Protein AF-A0A7K2XL13-F1 (afdb_monomer_lite)

Sequence (52 aa):
MALLHTSPVHVPVFDALRDRHHPGLVLRHLIDEDLLVRAREAGPGAVAGAVA

Structure (mmCIF, N/CA/C/O backbone):
data_AF-A0A7K2XL13-F1
#
_entry.id   AF-A0A7K2XL13-F1
#
loop_
_atom_site.group_PDB
_atom_site.id
_atom_site.type_symbol
_atom_site.label_atom_id
_atom_site.label_alt_id
_atom_site.label_comp_id
_atom_site.label_asym_id
_atom_site.label_entity_id
_atom_site.label_seq_id
_atom_site.pdbx_PDB_ins_code
_atom_site.Cartn_x
_atom_site.Cartn_y
_atom_site.Cartn_z
_atom_site.occupancy
_atom_site.B_iso_or_equiv
_atom_site.auth_seq_id
_atom_site.auth_comp_id
_atom_site.auth_asym_id
_atom_site.auth_atom_id
_atom_site.pdbx_PDB_model_num
ATOM 1 N N . MET A 1 1 ? -10.493 -4.189 -0.359 1.00 88.12 1 MET A N 1
ATOM 2 C CA . MET A 1 1 ? -9.739 -3.611 -1.499 1.00 88.12 1 MET A CA 1
ATOM 3 C C . MET A 1 1 ? -8.247 -3.639 -1.180 1.00 88.12 1 MET A C 1
ATOM 5 O O . MET A 1 1 ? -7.899 -3.986 -0.052 1.00 88.12 1 MET A O 1
ATOM 9 N N . ALA A 1 2 ? -7.376 -3.337 -2.143 1.00 90.00 2 ALA A N 1
ATOM 10 C CA . ALA A 1 2 ? -5.936 -3.223 -1.918 1.00 90.00 2 ALA A CA 1
ATOM 11 C C . ALA A 1 2 ? -5.402 -1.917 -2.518 1.00 90.00 2 ALA A C 1
ATOM 13 O O . ALA A 1 2 ? -5.953 -1.441 -3.508 1.00 90.00 2 ALA A O 1
ATOM 14 N N . LEU A 1 3 ? -4.362 -1.357 -1.904 1.00 91.38 3 LEU A N 1
ATOM 15 C CA . LEU A 1 3 ? -3.661 -0.171 -2.379 1.00 91.38 3 LEU A CA 1
ATOM 16 C C . LEU A 1 3 ? -2.167 -0.483 -2.461 1.00 91.38 3 LEU A C 1
ATOM 18 O O . LEU A 1 3 ? -1.561 -0.876 -1.465 1.00 91.38 3 LEU A O 1
ATOM 22 N N . LEU A 1 4 ? -1.607 -0.353 -3.663 1.00 92.31 4 LEU A N 1
ATOM 23 C CA . LEU A 1 4 ? -0.190 -0.560 -3.945 1.00 92.31 4 LEU A CA 1
ATOM 24 C C . LEU A 1 4 ? 0.549 0.776 -3.874 1.00 92.31 4 LEU A C 1
ATOM 26 O O . LEU A 1 4 ? 0.112 1.761 -4.468 1.00 92.31 4 LEU A O 1
ATOM 30 N N . HIS A 1 5 ? 1.667 0.811 -3.156 1.00 92.81 5 HIS A N 1
ATOM 31 C CA . HIS A 1 5 ? 2.535 1.982 -3.062 1.00 92.81 5 HIS A CA 1
ATOM 32 C C . HIS A 1 5 ? 3.979 1.577 -2.722 1.00 92.81 5 HIS A C 1
ATOM 34 O O . HIS A 1 5 ? 4.268 0.417 -2.451 1.00 92.81 5 HIS A O 1
ATOM 40 N N . THR A 1 6 ? 4.905 2.535 -2.740 1.00 92.12 6 THR A N 1
ATOM 41 C CA . THR A 1 6 ? 6.356 2.266 -2.673 1.00 92.12 6 THR A CA 1
ATOM 42 C C . THR A 1 6 ? 6.995 2.687 -1.347 1.00 92.12 6 THR A C 1
ATOM 44 O O . THR A 1 6 ? 8.206 2.853 -1.278 1.00 92.12 6 THR A O 1
ATOM 47 N N . SER A 1 7 ? 6.198 2.989 -0.317 1.00 92.56 7 SER A N 1
ATOM 48 C CA . SER A 1 7 ? 6.721 3.422 0.989 1.00 92.56 7 SER A CA 1
ATOM 49 C C . SER A 1 7 ? 5.679 3.311 2.105 1.00 92.56 7 SER A C 1
ATOM 51 O O . SER A 1 7 ? 4.577 3.845 1.937 1.00 92.56 7 SER A O 1
ATOM 53 N N . PRO A 1 8 ? 6.012 2.735 3.278 1.00 93.31 8 PRO A N 1
ATOM 54 C CA . PRO A 1 8 ? 5.092 2.632 4.415 1.00 93.31 8 PRO A CA 1
ATOM 55 C C . PRO A 1 8 ? 4.642 3.991 4.969 1.00 93.31 8 PRO A C 1
ATOM 57 O O . PRO A 1 8 ? 3.612 4.066 5.636 1.00 93.31 8 PRO A O 1
ATOM 60 N N . VAL A 1 9 ? 5.360 5.080 4.665 1.00 96.19 9 VAL A N 1
ATOM 61 C CA . VAL A 1 9 ? 5.054 6.426 5.179 1.00 96.19 9 VAL A CA 1
ATOM 62 C C . VAL A 1 9 ? 3.657 6.916 4.778 1.00 96.19 9 VAL A C 1
ATOM 64 O O . VAL A 1 9 ? 3.083 7.770 5.449 1.00 96.19 9 VAL A O 1
ATOM 67 N N . HIS A 1 10 ? 3.090 6.370 3.698 1.00 93.38 10 HIS A N 1
ATOM 68 C CA . HIS A 1 10 ? 1.772 6.759 3.205 1.00 93.38 10 HIS A CA 1
ATOM 69 C C . HIS A 1 10 ? 0.603 6.042 3.892 1.00 93.38 10 HIS A C 1
ATOM 71 O O . HIS A 1 10 ? -0.528 6.515 3.784 1.00 93.38 10 HIS A O 1
ATOM 77 N N . VAL A 1 11 ? 0.850 4.950 4.626 1.00 95.62 11 VAL A N 1
ATOM 78 C CA . VAL A 1 11 ? -0.211 4.143 5.256 1.00 95.62 11 VAL A C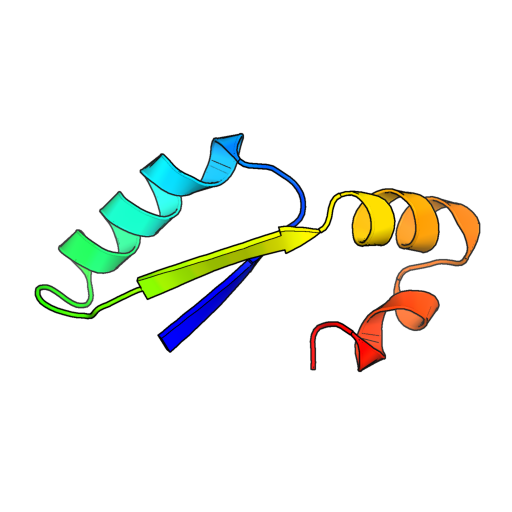A 1
ATOM 79 C C . VAL A 1 11 ? -1.142 4.990 6.138 1.00 95.62 11 VAL A C 1
ATOM 81 O O . VAL A 1 11 ? -2.351 4.945 5.900 1.00 95.62 11 VAL A O 1
ATOM 84 N N . PRO A 1 12 ? -0.647 5.850 7.060 1.00 97.25 12 PRO A N 1
ATOM 85 C CA . PRO A 1 12 ? -1.535 6.641 7.915 1.00 97.25 12 PRO A CA 1
ATOM 86 C C . PRO A 1 12 ? -2.427 7.616 7.133 1.00 97.25 12 PRO A C 1
ATOM 88 O O . PRO A 1 12 ? -3.568 7.867 7.516 1.00 97.25 12 PRO A O 1
ATOM 91 N N . VAL A 1 13 ? -1.927 8.163 6.019 1.00 97.19 13 VAL A N 1
ATOM 92 C CA . VAL A 1 13 ? -2.690 9.089 5.170 1.00 97.19 13 VAL A CA 1
ATOM 93 C C . VAL A 1 13 ? -3.790 8.343 4.420 1.00 97.19 13 VAL A C 1
ATOM 95 O O . VAL A 1 13 ? -4.928 8.812 4.370 1.00 97.19 13 VAL A O 1
ATOM 98 N N . PHE A 1 14 ? -3.481 7.177 3.856 1.00 95.88 14 PHE A N 1
ATOM 99 C CA . PHE A 1 14 ? -4.468 6.373 3.140 1.00 95.88 14 PHE A CA 1
ATOM 100 C C . PHE A 1 14 ? -5.546 5.808 4.063 1.00 95.88 14 PHE A C 1
ATOM 102 O O . PHE A 1 14 ? -6.718 5.812 3.684 1.00 95.88 14 PHE A O 1
ATOM 109 N N . ASP A 1 15 ? -5.188 5.407 5.282 1.00 96.31 15 ASP A N 1
ATOM 110 C CA . ASP A 1 15 ? -6.167 4.989 6.286 1.00 96.31 15 ASP A CA 1
ATOM 111 C C . ASP A 1 15 ? -7.107 6.148 6.657 1.00 96.31 15 ASP A C 1
ATOM 113 O O . ASP A 1 15 ? -8.325 5.975 6.658 1.00 96.31 15 ASP A O 1
ATOM 117 N N . ALA A 1 16 ? -6.579 7.362 6.845 1.00 96.69 16 ALA A N 1
ATOM 118 C CA . ALA A 1 16 ? -7.403 8.539 7.123 1.00 96.69 16 ALA A CA 1
ATOM 119 C C . ALA A 1 16 ? -8.344 8.908 5.957 1.00 96.69 16 ALA A C 1
ATOM 121 O O . ALA A 1 16 ? -9.493 9.302 6.179 1.00 96.69 16 ALA A O 1
ATOM 122 N N . LEU A 1 17 ? -7.884 8.782 4.706 1.00 96.50 17 LEU A N 1
ATOM 123 C CA . LEU A 1 17 ? -8.723 9.008 3.523 1.00 96.50 17 LEU A CA 1
ATOM 124 C C . LEU A 1 17 ? -9.834 7.960 3.416 1.00 96.50 17 LEU A C 1
ATOM 126 O O . LEU A 1 17 ? -10.990 8.310 3.165 1.00 96.50 17 LEU A O 1
ATOM 130 N N . ARG A 1 18 ? -9.502 6.688 3.648 1.00 96.31 18 ARG A N 1
ATOM 131 C CA . ARG A 1 18 ? -10.477 5.599 3.713 1.00 96.31 18 ARG A CA 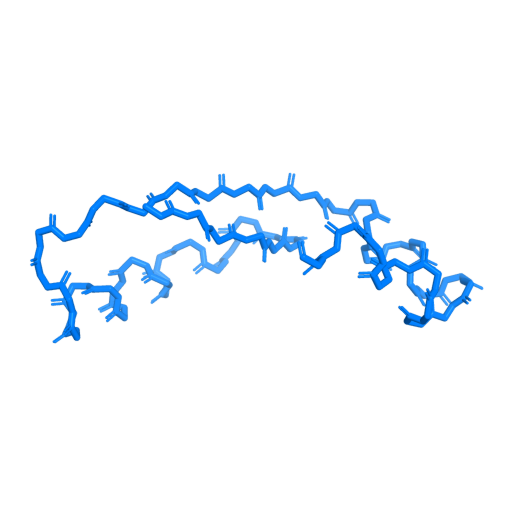1
ATOM 132 C C . ARG A 1 18 ? -11.529 5.883 4.778 1.00 96.31 18 ARG A C 1
ATOM 134 O O . ARG A 1 18 ? -12.711 5.808 4.473 1.00 96.31 18 ARG A O 1
ATOM 141 N N . ASP A 1 19 ? -11.123 6.258 5.985 1.00 96.62 19 ASP A N 1
ATOM 142 C CA . ASP A 1 19 ? -12.053 6.508 7.090 1.00 96.62 19 ASP A CA 1
ATOM 143 C C . ASP A 1 19 ? -12.988 7.686 6.809 1.00 96.62 19 ASP A C 1
ATOM 145 O O . ASP A 1 19 ? -14.168 7.641 7.156 1.00 96.62 19 ASP A O 1
ATOM 149 N N . ARG A 1 20 ? -12.489 8.717 6.118 1.00 97.56 20 ARG A N 1
ATOM 150 C CA . ARG A 1 20 ? -13.283 9.885 5.723 1.00 97.56 20 ARG A CA 1
ATOM 151 C C . ARG A 1 20 ? -14.321 9.571 4.648 1.00 97.56 20 ARG A C 1
ATOM 153 O O . ARG A 1 20 ? -15.432 10.089 4.715 1.00 97.56 20 ARG A O 1
ATOM 160 N N . HIS A 1 21 ? -13.943 8.812 3.625 1.00 96.38 21 HIS A N 1
ATOM 161 C CA . HIS A 1 21 ? -14.753 8.672 2.409 1.00 96.38 21 HIS A CA 1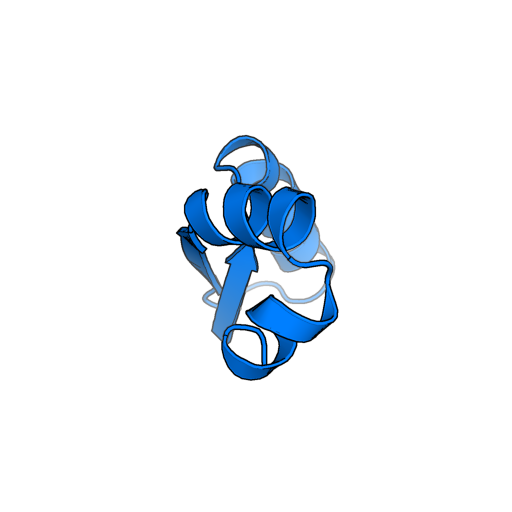
ATOM 162 C C . HIS A 1 21 ? -15.496 7.335 2.322 1.00 96.38 21 HIS A C 1
ATOM 164 O O . HIS A 1 21 ? -16.545 7.252 1.685 1.00 96.38 21 HIS A O 1
ATOM 170 N N . HIS A 1 22 ? -14.974 6.300 2.976 1.00 95.25 22 HIS A N 1
ATOM 171 C CA . HIS A 1 22 ? -15.458 4.923 2.914 1.00 95.25 22 HIS A CA 1
ATOM 172 C C . HIS A 1 22 ? -15.334 4.223 4.284 1.00 95.25 22 HIS A C 1
ATOM 174 O O . HIS A 1 22 ? -14.607 3.230 4.409 1.00 95.25 22 HIS A O 1
ATOM 180 N N . PRO A 1 23 ? -16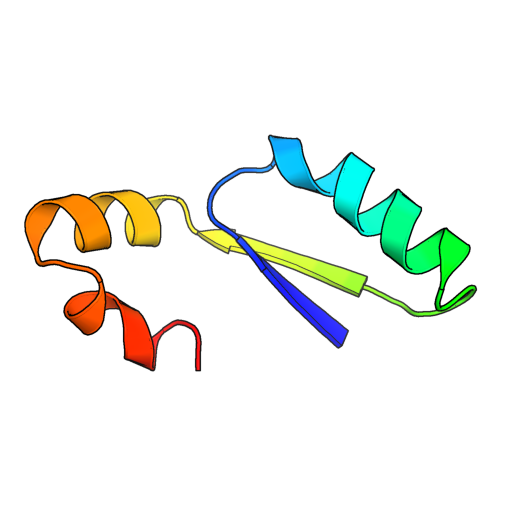.024 4.716 5.331 1.00 93.12 23 PRO A N 1
ATOM 181 C CA . PRO A 1 23 ? -15.960 4.116 6.660 1.00 93.12 23 PRO A CA 1
ATOM 182 C C . PRO A 1 23 ? -16.383 2.639 6.627 1.00 93.12 23 PRO A C 1
ATOM 184 O O . PRO A 1 23 ? -17.362 2.268 5.981 1.00 93.12 23 PRO A O 1
ATOM 187 N N . GLY A 1 24 ? -15.623 1.786 7.317 1.00 91.00 24 GLY A N 1
ATOM 188 C CA . GLY A 1 24 ? -15.847 0.334 7.356 1.00 91.00 24 GLY A CA 1
ATOM 189 C C . GLY A 1 24 ? -15.263 -0.445 6.171 1.00 91.00 24 GLY A C 1
ATOM 190 O O . GLY A 1 24 ? -15.297 -1.676 6.175 1.00 91.00 24 GLY A O 1
ATOM 191 N N . LEU A 1 25 ? -14.681 0.231 5.175 1.00 95.25 25 LEU A N 1
ATOM 192 C CA . LEU A 1 25 ? -13.939 -0.443 4.115 1.00 95.25 25 LEU A CA 1
ATOM 193 C C . LEU A 1 25 ? -12.675 -1.102 4.684 1.00 95.25 25 LEU A C 1
ATOM 195 O O . LEU A 1 25 ? -11.878 -0.463 5.362 1.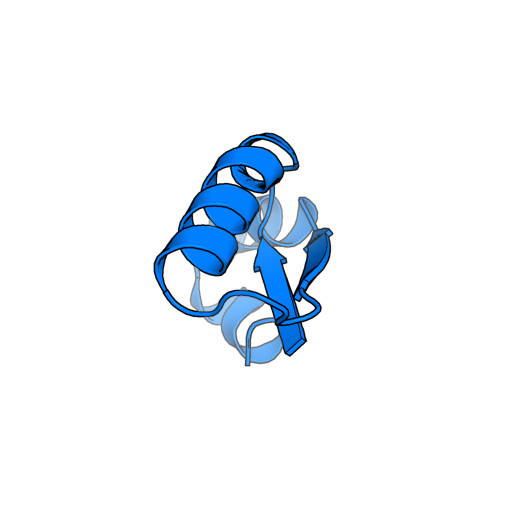00 95.25 25 LEU A O 1
ATOM 199 N N . VAL A 1 26 ? -12.432 -2.369 4.345 1.00 93.19 26 VAL A N 1
ATOM 200 C CA . VAL A 1 26 ? -11.147 -3.023 4.633 1.00 93.19 26 VAL A CA 1
ATOM 201 C C . VAL A 1 26 ? -10.166 -2.723 3.499 1.00 93.19 26 VAL A C 1
ATOM 203 O O . VAL A 1 26 ? -10.366 -3.145 2.348 1.00 93.19 26 VAL A O 1
ATOM 206 N N . LEU A 1 27 ? -9.096 -2.002 3.837 1.00 94.69 27 LEU A N 1
ATOM 207 C CA . LEU A 1 27 ? -8.013 -1.631 2.929 1.00 94.69 27 LEU A CA 1
ATOM 208 C C . LEU A 1 27 ? -6.742 -2.407 3.289 1.00 94.69 27 LEU A C 1
ATOM 210 O O . LEU A 1 27 ? -6.294 -2.357 4.430 1.00 94.69 27 LEU A O 1
ATOM 214 N N . ARG A 1 28 ? -6.189 -3.150 2.324 1.00 95.06 28 ARG A N 1
ATOM 215 C CA . ARG A 1 28 ? -4.898 -3.843 2.459 1.00 95.06 28 ARG A CA 1
ATOM 216 C C . ARG A 1 28 ? -3.814 -3.039 1.751 1.00 95.06 28 ARG A C 1
ATOM 218 O O . ARG A 1 28 ? -3.988 -2.713 0.580 1.00 95.06 28 ARG A O 1
ATOM 225 N N . HIS A 1 29 ? -2.710 -2.772 2.435 1.00 95.25 29 HIS A N 1
ATOM 226 C CA . HIS A 1 29 ? -1.562 -2.062 1.871 1.00 95.25 29 HIS A CA 1
ATOM 227 C C . HIS A 1 29 ? -0.555 -3.068 1.321 1.00 95.25 29 HIS A C 1
ATOM 229 O O . HIS A 1 29 ? -0.134 -3.977 2.036 1.00 95.25 29 HIS A O 1
ATOM 235 N N . LEU A 1 30 ? -0.213 -2.929 0.044 1.00 94.50 30 LEU A N 1
ATOM 236 C CA . LEU A 1 30 ? 0.846 -3.686 -0.615 1.00 94.50 30 LEU A CA 1
ATOM 237 C C . LEU A 1 30 ? 2.004 -2.720 -0.852 1.00 94.50 30 LEU A C 1
ATOM 239 O O . LEU A 1 30 ? 1.819 -1.682 -1.488 1.00 94.50 30 LEU A O 1
ATOM 243 N N . ILE A 1 31 ? 3.172 -3.043 -0.305 1.00 94.31 31 ILE A N 1
ATOM 244 C CA . ILE A 1 31 ? 4.348 -2.175 -0.357 1.00 94.31 31 ILE A CA 1
ATOM 245 C C . ILE A 1 31 ? 5.416 -2.871 -1.184 1.00 94.31 31 ILE A C 1
ATOM 247 O O . ILE A 1 31 ? 5.856 -3.959 -0.819 1.00 94.31 31 ILE A O 1
ATOM 251 N N . ASP A 1 32 ? 5.820 -2.232 -2.277 1.00 93.81 32 ASP A N 1
ATOM 252 C CA . ASP A 1 32 ? 6.900 -2.703 -3.140 1.00 93.81 32 ASP A CA 1
ATOM 253 C C . ASP A 1 32 ? 7.809 -1.518 -3.488 1.00 93.81 32 ASP A C 1
ATOM 255 O O . ASP A 1 32 ? 7.501 -0.681 -4.341 1.00 93.81 32 ASP A O 1
ATOM 259 N N . GLU A 1 33 ? 8.907 -1.395 -2.742 1.00 92.44 33 GLU A N 1
ATOM 260 C CA . GLU A 1 33 ? 9.870 -0.301 -2.899 1.00 92.44 33 GLU A CA 1
ATOM 261 C C . GLU A 1 33 ? 10.692 -0.446 -4.194 1.00 92.44 33 GLU A C 1
ATOM 263 O O . GLU A 1 33 ? 11.106 0.561 -4.782 1.00 92.44 33 GLU A O 1
ATOM 268 N N . ASP A 1 34 ? 10.847 -1.673 -4.704 1.00 93.50 34 ASP A N 1
ATOM 269 C CA . ASP A 1 34 ? 11.632 -1.977 -5.904 1.00 93.50 34 ASP A CA 1
ATOM 270 C C . ASP A 1 34 ? 10.965 -1.433 -7.172 1.00 93.50 34 ASP A C 1
ATOM 272 O O . ASP A 1 34 ? 11.647 -1.099 -8.146 1.00 93.50 34 ASP A O 1
ATOM 276 N N . LEU A 1 35 ? 9.639 -1.253 -7.168 1.00 93.06 35 LEU A N 1
ATOM 277 C CA . LEU A 1 35 ? 8.935 -0.582 -8.264 1.00 93.06 35 LEU A CA 1
ATOM 278 C C . LEU A 1 35 ? 9.415 0.861 -8.457 1.00 93.06 35 LEU A C 1
ATOM 280 O O . LEU A 1 35 ? 9.541 1.312 -9.596 1.00 93.06 35 LEU A O 1
ATOM 284 N N . LEU A 1 36 ? 9.733 1.587 -7.381 1.00 91.81 36 LEU A N 1
ATOM 285 C CA . LEU A 1 36 ? 10.260 2.948 -7.506 1.00 91.81 36 LEU A CA 1
ATOM 286 C C . LEU A 1 36 ? 11.680 2.946 -8.075 1.00 91.81 36 LEU A C 1
ATOM 288 O O . LEU A 1 36 ? 12.007 3.790 -8.911 1.00 91.81 36 LEU A O 1
ATOM 292 N N . VAL A 1 37 ? 12.512 1.998 -7.639 1.00 94.19 37 VAL A N 1
ATOM 293 C CA . VAL A 1 37 ? 13.880 1.821 -8.148 1.00 94.19 37 VAL A CA 1
ATOM 294 C C . VAL A 1 37 ? 13.839 1.531 -9.648 1.00 94.19 37 VAL A C 1
ATOM 296 O O . VAL A 1 37 ? 14.407 2.278 -10.444 1.00 94.19 37 VAL A O 1
ATOM 299 N N . ARG A 1 38 ? 13.055 0.534 -10.060 1.00 93.88 38 ARG A N 1
ATOM 300 C CA . ARG A 1 38 ? 12.913 0.142 -11.467 1.00 93.88 38 ARG A CA 1
ATOM 301 C C . ARG A 1 38 ? 12.311 1.241 -12.336 1.00 93.88 38 ARG A C 1
ATOM 303 O O . ARG A 1 38 ? 12.752 1.425 -13.466 1.00 93.88 38 ARG A O 1
ATOM 310 N N . ALA A 1 39 ? 11.331 1.990 -11.831 1.00 93.75 39 ALA A N 1
ATOM 311 C CA . ALA A 1 39 ? 10.761 3.119 -12.564 1.00 93.75 39 ALA A CA 1
ATOM 312 C C . ALA A 1 39 ? 11.778 4.251 -12.780 1.00 93.75 39 ALA A C 1
ATOM 314 O O . ALA A 1 39 ? 11.726 4.926 -13.807 1.00 93.75 39 ALA A O 1
ATOM 315 N N . ARG A 1 40 ? 12.709 4.462 -11.839 1.00 93.62 40 ARG A N 1
ATOM 316 C CA . ARG A 1 40 ? 13.804 5.433 -11.995 1.00 93.62 40 ARG A CA 1
ATOM 317 C C . ARG A 1 40 ? 14.833 4.975 -13.026 1.00 93.62 40 ARG A C 1
ATOM 319 O O . ARG A 1 40 ? 15.314 5.803 -13.790 1.00 93.62 40 ARG A O 1
ATOM 326 N N . GLU A 1 41 ? 15.150 3.684 -13.053 1.00 97.44 41 GLU A N 1
ATOM 327 C CA . GLU A 1 41 ? 16.164 3.116 -13.950 1.00 97.44 41 GLU A 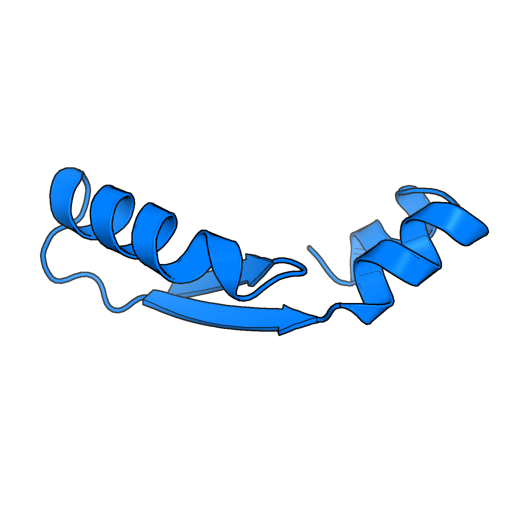CA 1
ATOM 328 C C . GLU A 1 41 ? 15.657 2.917 -15.385 1.00 97.44 41 GLU A C 1
ATOM 330 O O . GLU A 1 41 ? 16.347 3.258 -16.342 1.00 97.44 41 GLU A O 1
ATOM 335 N N . ALA A 1 42 ? 14.448 2.375 -15.542 1.00 96.00 42 ALA A N 1
ATOM 336 C CA . ALA A 1 42 ? 13.889 1.945 -16.827 1.00 96.00 42 ALA A CA 1
ATOM 337 C C . ALA A 1 42 ? 12.676 2.780 -17.283 1.00 96.00 42 ALA A C 1
ATOM 339 O O . ALA A 1 42 ? 12.068 2.497 -18.317 1.00 96.00 42 ALA A O 1
ATOM 340 N N . GLY A 1 43 ? 12.320 3.817 -16.523 1.00 94.25 43 GLY A N 1
ATOM 341 C CA . GLY A 1 43 ? 11.165 4.671 -16.779 1.00 94.25 43 GLY A CA 1
ATOM 342 C C . GLY A 1 43 ? 9.837 4.081 -16.276 1.00 94.25 43 GLY A C 1
ATOM 343 O O . GLY A 1 43 ? 9.722 2.882 -16.009 1.00 94.25 43 GLY A O 1
ATOM 344 N N . PRO A 1 44 ? 8.779 4.908 -16.174 1.00 90.88 44 PRO A N 1
ATOM 345 C CA . PRO A 1 44 ? 7.492 4.509 -15.593 1.00 90.88 44 PRO A CA 1
ATOM 346 C C . PRO A 1 44 ? 6.772 3.404 -16.382 1.00 90.88 44 PRO A C 1
ATOM 348 O O . PRO A 1 44 ? 6.044 2.602 -15.800 1.00 90.88 44 PRO A O 1
ATOM 351 N N . GLY A 1 45 ? 7.001 3.305 -17.696 1.00 93.31 45 GLY A N 1
ATOM 352 C CA . GLY A 1 45 ? 6.419 2.241 -18.521 1.00 93.31 45 GLY A CA 1
ATOM 353 C C . GLY A 1 45 ? 6.866 0.834 -18.102 1.00 93.31 45 GLY A C 1
ATOM 354 O O . GLY A 1 45 ? 6.097 -0.113 -18.234 1.00 93.31 45 GLY A O 1
ATOM 355 N N . ALA A 1 46 ? 8.065 0.697 -17.526 1.00 92.31 46 ALA A N 1
ATOM 356 C CA . ALA A 1 46 ? 8.632 -0.590 -17.120 1.00 92.31 46 ALA A CA 1
ATOM 357 C C . ALA A 1 46 ? 7.927 -1.233 -15.912 1.00 92.31 46 ALA A C 1
ATOM 359 O O . ALA A 1 46 ? 8.102 -2.427 -15.659 1.00 92.31 46 ALA A O 1
ATOM 360 N N . VAL A 1 47 ? 7.143 -0.453 -15.163 1.00 92.88 47 VAL A N 1
ATOM 361 C CA . VAL A 1 47 ? 6.393 -0.918 -13.986 1.00 92.88 47 VAL A CA 1
ATOM 362 C C . VAL A 1 47 ? 4.881 -0.857 -14.182 1.00 92.88 47 VAL A C 1
ATOM 364 O O . VAL A 1 47 ? 4.147 -1.321 -13.318 1.00 92.88 47 VAL A O 1
ATOM 367 N N . ALA A 1 48 ? 4.402 -0.351 -15.325 1.00 90.06 48 ALA A N 1
ATOM 368 C CA . ALA A 1 48 ? 2.975 -0.169 -15.596 1.00 90.06 48 ALA A CA 1
ATOM 369 C C . ALA A 1 48 ? 2.161 -1.466 -15.431 1.00 90.06 48 ALA A C 1
ATOM 371 O O . ALA A 1 48 ? 1.076 -1.440 -14.864 1.00 90.06 48 ALA A O 1
ATOM 372 N N . GLY A 1 49 ? 2.704 -2.614 -15.855 1.00 88.62 49 GLY A N 1
ATOM 373 C CA . GLY A 1 49 ? 2.036 -3.912 -15.697 1.00 88.62 49 GLY A CA 1
ATOM 374 C C . GLY A 1 49 ? 2.000 -4.447 -14.260 1.00 88.62 49 GLY A C 1
ATOM 375 O O . GLY A 1 49 ? 1.188 -5.313 -13.964 1.00 88.62 49 GLY A O 1
ATOM 376 N N . ALA A 1 50 ? 2.859 -3.944 -13.369 1.00 84.31 50 ALA A N 1
ATOM 377 C CA . ALA A 1 50 ? 2.866 -4.327 -11.956 1.00 84.31 50 ALA A CA 1
ATOM 378 C C . ALA A 1 50 ? 1.853 -3.522 -11.120 1.00 84.31 50 ALA A C 1
ATOM 380 O O . ALA A 1 50 ? 1.506 -3.941 -10.020 1.00 84.31 50 ALA A O 1
ATOM 381 N N . VAL A 1 51 ? 1.388 -2.380 -11.641 1.00 80.19 51 VAL A N 1
ATOM 382 C CA . VAL A 1 51 ? 0.424 -1.475 -10.987 1.00 80.19 51 VAL A CA 1
ATOM 383 C C . VAL A 1 51 ? -0.972 -1.499 -11.636 1.00 80.19 51 VAL A C 1
ATOM 385 O O . VAL A 1 51 ? -1.800 -0.653 -11.297 1.00 80.19 51 VAL A O 1
ATOM 388 N N . ALA A 1 52 ? -1.209 -2.418 -12.579 1.00 63.03 52 ALA A N 1
ATOM 389 C CA . ALA A 1 52 ? -2.444 -2.541 -13.362 1.00 63.03 52 ALA A CA 1
ATOM 390 C C . ALA A 1 52 ? -3.586 -3.256 -12.620 1.00 63.03 52 ALA A C 1
ATOM 392 O O . ALA A 1 52 ? -3.302 -4.164 -11.805 1.00 63.03 52 ALA A O 1
#

pLDDT: mean 92.87, std 5.24, range [63.03, 97.56]

Foldseek 3Di:
DEDEDADPVCVVVVVVVCCVPPNPDDYHYDHDNVLVVCCVVVNNVVCPVVRD

Secondary structure (DSSP, 8-state):
-EEEES-GGGHHHHHHHHHHHSTT---EEEE-SHHHHHHHHH-GGGGGGG--

Radius of gyration: 12.86 Å; chains: 1; bounding box: 32×14×26 Å